Protein AF-A0A4Q3V596-F1 (afdb_monomer_lite)

pLDDT: mean 86.09, std 10.58, range [49.91, 97.44]

Foldseek 3Di:
DPDDPPVPDADLEDEDQWDDALNDTDGDDDDKDWDWACDAPDPPRDTHTRYIYDDDDPVNVVRRVVSVCQCCVVCPHPNNPDDDD

Sequence (85 aa):
MIQVPEQFQFPKDFRQTTWLVNGELREWHGAYADVSSPVSRTDAYSRTHLGQTPVLGEKEALEALDAAVNAYDRGQGEWPTMKVA

Structure (mmCIF, N/CA/C/O backbone):
data_AF-A0A4Q3V596-F1
#
_entry.id   AF-A0A4Q3V596-F1
#
loop_
_atom_site.group_PDB
_atom_site.id
_atom_site.type_symbol
_atom_site.label_atom_id
_atom_site.label_alt_id
_atom_site.label_comp_id
_atom_site.label_asym_id
_atom_site.label_entity_id
_atom_site.label_seq_id
_atom_site.pdbx_PDB_ins_code
_atom_site.Cartn_x
_atom_site.Cartn_y
_atom_site.Cartn_z
_atom_site.occupancy
_ato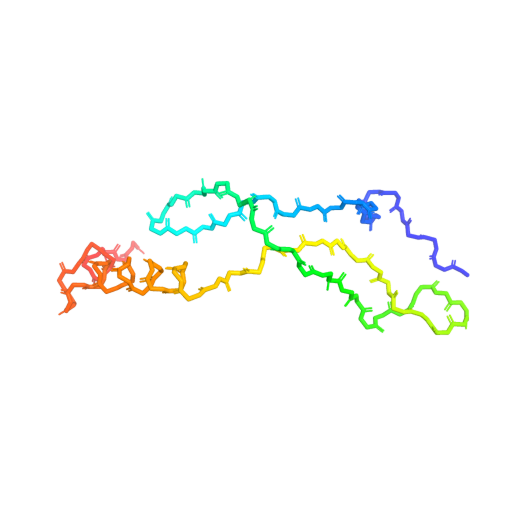m_site.B_iso_or_equiv
_atom_site.auth_seq_id
_atom_site.auth_comp_id
_atom_site.auth_asym_id
_atom_site.auth_atom_id
_atom_site.pdbx_PDB_model_num
ATOM 1 N N . MET A 1 1 ? 24.247 12.206 -24.800 1.00 49.91 1 MET A N 1
ATOM 2 C CA . MET A 1 1 ? 23.664 11.105 -24.006 1.00 49.91 1 MET A CA 1
ATOM 3 C C . MET A 1 1 ? 23.724 11.506 -22.544 1.00 49.91 1 MET A C 1
ATOM 5 O O . MET A 1 1 ? 24.815 11.778 -22.060 1.00 49.91 1 MET A O 1
ATOM 9 N N . ILE A 1 2 ? 22.585 11.640 -21.863 1.00 56.66 2 ILE A N 1
ATOM 10 C CA . ILE A 1 2 ? 22.577 11.959 -20.428 1.00 56.66 2 ILE A CA 1
ATOM 11 C C . ILE A 1 2 ? 22.812 10.643 -19.690 1.00 56.66 2 ILE A C 1
ATOM 13 O O . ILE A 1 2 ? 21.906 9.825 -19.549 1.00 56.66 2 ILE A O 1
ATOM 17 N N . GLN A 1 3 ? 24.058 10.404 -19.298 1.00 70.75 3 GLN A N 1
ATOM 18 C CA . GLN A 1 3 ? 24.438 9.221 -18.540 1.00 70.75 3 GLN A CA 1
ATOM 19 C C . GLN A 1 3 ? 24.047 9.463 -17.078 1.00 70.75 3 GLN A C 1
ATOM 21 O O . GLN A 1 3 ? 24.618 10.319 -16.407 1.00 70.75 3 GLN A O 1
ATOM 26 N N . VAL A 1 4 ? 23.006 8.773 -16.610 1.00 70.81 4 VAL A N 1
ATOM 27 C CA . VAL A 1 4 ? 22.520 8.917 -15.234 1.00 70.81 4 VAL A CA 1
ATOM 28 C C . VAL A 1 4 ? 23.493 8.194 -14.296 1.00 70.81 4 VAL A C 1
ATOM 30 O O . VAL A 1 4 ? 23.748 7.004 -14.521 1.00 70.81 4 VAL A O 1
ATOM 33 N N . PRO A 1 5 ? 24.040 8.877 -13.271 1.00 82.44 5 PRO A N 1
ATOM 34 C CA . PRO A 1 5 ? 24.937 8.251 -12.305 1.00 82.44 5 PRO A CA 1
ATOM 35 C C . PRO A 1 5 ? 24.302 7.010 -11.676 1.00 82.44 5 PRO A C 1
ATOM 37 O O . PRO A 1 5 ? 23.096 6.988 -11.443 1.00 82.44 5 PRO A O 1
ATOM 40 N N . GLU A 1 6 ? 25.114 5.993 -11.390 1.00 76.69 6 GLU A N 1
ATOM 41 C CA . GLU A 1 6 ? 24.670 4.677 -10.902 1.00 76.69 6 GLU A CA 1
ATOM 42 C C . GLU A 1 6 ? 23.762 4.772 -9.666 1.00 76.69 6 GLU A C 1
ATOM 44 O O . GLU A 1 6 ? 22.717 4.135 -9.610 1.00 76.69 6 GLU A O 1
ATOM 49 N N . GLN A 1 7 ? 24.077 5.682 -8.743 1.00 79.38 7 GLN A N 1
ATOM 50 C CA . GLN A 1 7 ? 23.282 5.975 -7.542 1.00 79.38 7 GLN A CA 1
ATOM 51 C C . GLN A 1 7 ? 21.855 6.496 -7.809 1.00 79.38 7 GLN A C 1
ATOM 53 O O . GLN A 1 7 ? 21.018 6.486 -6.913 1.00 79.38 7 GLN A O 1
ATOM 58 N N . PHE A 1 8 ? 21.578 6.985 -9.021 1.00 76.88 8 PHE A N 1
ATOM 59 C CA . PHE A 1 8 ? 20.260 7.460 -9.457 1.00 76.88 8 PHE A CA 1
ATOM 60 C C . PHE A 1 8 ? 19.630 6.524 -10.500 1.00 76.88 8 PHE A C 1
ATOM 62 O O . PHE A 1 8 ? 18.640 6.874 -11.153 1.00 76.88 8 PHE A O 1
ATOM 69 N N . GLN A 1 9 ? 20.225 5.349 -10.717 1.00 73.88 9 GLN A N 1
ATOM 70 C CA . GLN A 1 9 ? 19.623 4.315 -11.541 1.00 73.88 9 GLN A CA 1
ATOM 71 C C . GLN A 1 9 ? 18.589 3.549 -10.723 1.00 73.88 9 GLN A C 1
ATOM 73 O O . GLN A 1 9 ? 18.778 3.257 -9.545 1.00 73.88 9 GLN A O 1
ATOM 78 N N . PHE A 1 10 ? 17.468 3.239 -11.366 1.00 71.62 10 PHE A N 1
ATOM 79 C CA . PHE A 1 10 ? 16.433 2.428 -10.747 1.00 71.62 10 PHE A CA 1
ATOM 80 C C . PHE A 1 10 ? 16.912 0.975 -10.656 1.00 71.62 10 PHE A C 1
ATOM 82 O O . PHE A 1 10 ? 17.549 0.495 -11.603 1.00 71.62 10 PHE A O 1
ATOM 89 N N . PRO A 1 11 ? 16.590 0.254 -9.568 1.00 72.81 11 PRO A N 1
ATOM 90 C CA . PRO A 1 11 ? 16.757 -1.190 -9.539 1.00 72.81 11 PRO A CA 1
ATOM 91 C C . PRO A 1 11 ? 15.937 -1.788 -10.685 1.00 72.81 11 PRO A C 1
ATOM 93 O O . PRO A 1 11 ? 14.752 -1.485 -10.810 1.00 72.81 11 PRO A O 1
ATOM 96 N N . LYS A 1 12 ? 16.562 -2.615 -11.531 1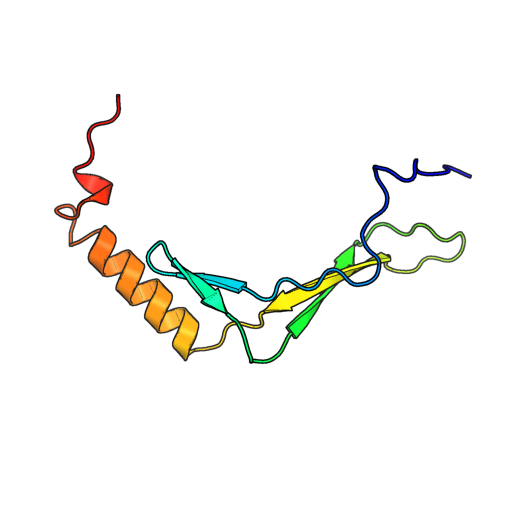.00 69.44 12 LYS A N 1
ATOM 97 C CA . LYS A 1 12 ? 15.905 -3.177 -12.726 1.00 69.44 12 LYS A CA 1
ATOM 98 C C . LYS A 1 12 ? 14.648 -3.988 -12.403 1.00 69.44 12 LYS A C 1
ATOM 100 O O . LYS A 1 12 ? 13.723 -3.979 -13.203 1.00 69.44 12 LYS A O 1
ATOM 105 N N . ASP A 1 13 ? 14.614 -4.608 -11.225 1.00 75.69 13 ASP A N 1
ATOM 106 C CA . ASP A 1 13 ? 13.567 -5.542 -10.807 1.00 75.69 13 ASP A CA 1
ATOM 107 C C . ASP A 1 13 ? 12.959 -5.141 -9.453 1.00 75.69 13 ASP A C 1
ATOM 109 O O . ASP A 1 13 ? 12.749 -5.977 -8.572 1.00 75.69 13 ASP A O 1
ATOM 113 N N . PHE A 1 14 ? 12.715 -3.843 -9.235 1.00 86.81 14 PHE A N 1
ATOM 114 C CA . PHE A 1 14 ? 12.050 -3.413 -8.006 1.00 86.81 14 PHE A CA 1
ATOM 115 C C . PHE A 1 14 ? 10.617 -3.959 -7.954 1.00 86.81 14 PHE A C 1
ATOM 117 O O . PHE A 1 14 ? 9.763 -3.603 -8.767 1.00 86.81 14 PHE A O 1
ATOM 124 N N . ARG A 1 15 ? 10.338 -4.801 -6.960 1.00 90.06 15 ARG A N 1
ATOM 125 C CA . ARG A 1 15 ? 8.998 -5.309 -6.670 1.00 90.06 15 ARG A CA 1
ATOM 126 C C . ARG A 1 15 ? 8.618 -4.922 -5.254 1.00 90.06 15 ARG A C 1
ATOM 128 O O . ARG A 1 15 ? 9.261 -5.346 -4.297 1.00 90.06 15 ARG A O 1
ATOM 135 N N . GLN A 1 16 ? 7.545 -4.154 -5.117 1.00 91.50 16 GLN A N 1
ATOM 136 C CA . GLN A 1 16 ? 6.984 -3.850 -3.810 1.00 91.50 16 GLN A CA 1
ATOM 137 C C . GLN A 1 16 ? 6.200 -5.068 -3.312 1.00 91.50 16 GLN A C 1
ATOM 139 O O . GLN A 1 16 ? 5.084 -5.310 -3.751 1.00 91.50 16 GLN A O 1
ATOM 144 N N . THR A 1 17 ? 6.781 -5.857 -2.413 1.00 94.00 17 THR A N 1
ATOM 145 C CA . THR A 1 17 ? 6.176 -7.101 -1.905 1.00 94.00 17 THR A CA 1
ATOM 146 C C . THR A 1 17 ? 5.253 -6.897 -0.712 1.00 94.00 17 THR A C 1
ATOM 148 O O . THR A 1 17 ? 4.682 -7.866 -0.226 1.00 94.00 17 THR A O 1
ATOM 151 N N . THR A 1 18 ? 5.085 -5.664 -0.237 1.00 95.69 18 THR A N 1
ATOM 152 C CA . THR A 1 18 ? 4.260 -5.352 0.931 1.00 95.69 18 THR A CA 1
ATOM 153 C C . THR A 1 18 ? 3.254 -4.247 0.649 1.00 95.69 18 THR A C 1
ATOM 155 O O . THR A 1 18 ? 3.419 -3.416 -0.251 1.00 95.69 18 THR A O 1
ATOM 158 N N . TRP A 1 19 ? 2.192 -4.232 1.442 1.00 95.00 19 TRP A N 1
ATOM 159 C CA . TRP A 1 19 ? 1.181 -3.185 1.447 1.00 95.00 19 TRP A CA 1
ATOM 160 C C . TRP A 1 19 ? 0.881 -2.772 2.888 1.00 95.00 19 TRP A C 1
ATOM 162 O O . TRP A 1 19 ? 1.052 -3.560 3.815 1.00 95.00 19 TRP A O 1
ATOM 172 N N . LEU A 1 20 ? 0.505 -1.510 3.081 1.00 95.12 20 LEU A N 1
ATOM 173 C CA . LEU A 1 20 ? 0.244 -0.936 4.398 1.00 95.12 20 LEU A CA 1
ATOM 174 C C . LEU A 1 20 ? -1.261 -0.925 4.656 1.00 95.12 20 LEU A C 1
ATOM 176 O O . LEU A 1 20 ? -2.005 -0.306 3.897 1.00 95.12 20 LEU A O 1
ATOM 180 N N . VAL A 1 21 ? -1.694 -1.546 5.749 1.00 96.19 21 VAL A N 1
ATOM 181 C CA . VAL A 1 21 ? -3.083 -1.485 6.211 1.00 96.19 21 VAL A CA 1
ATOM 182 C C . VAL A 1 21 ? -3.124 -1.482 7.726 1.00 96.19 21 VAL A C 1
ATOM 184 O O . VAL A 1 21 ? -2.366 -2.198 8.371 1.00 96.19 21 VAL A O 1
ATOM 187 N N . ASN A 1 22 ? -3.992 -0.650 8.302 1.00 93.25 22 ASN A N 1
ATOM 188 C CA . ASN A 1 22 ? -4.168 -0.552 9.752 1.00 93.25 22 ASN A CA 1
ATOM 189 C C . ASN A 1 22 ? -2.853 -0.340 10.541 1.00 93.25 22 ASN A C 1
ATOM 191 O O . ASN A 1 22 ? -2.665 -0.903 11.613 1.00 93.25 22 ASN A O 1
ATOM 195 N N . GLY A 1 23 ? -1.912 0.429 9.981 1.00 93.56 23 GLY A N 1
ATOM 196 C CA . GLY A 1 23 ? -0.602 0.676 10.598 1.00 93.56 23 GLY A CA 1
ATOM 197 C C . GLY A 1 23 ? 0.422 -0.459 10.453 1.00 93.56 23 GLY A C 1
ATOM 198 O O . GLY A 1 23 ? 1.532 -0.331 10.963 1.00 93.56 23 GLY A O 1
ATOM 199 N N . GLU A 1 24 ? 0.101 -1.534 9.731 1.00 95.12 24 GLU A N 1
ATOM 200 C CA . GLU A 1 24 ? 0.967 -2.702 9.554 1.00 95.12 24 GLU A CA 1
ATOM 201 C C . GLU A 1 24 ? 1.384 -2.887 8.092 1.00 95.12 24 GLU A C 1
ATOM 203 O O . GLU A 1 24 ? 0.556 -2.825 7.181 1.00 95.12 24 GLU A O 1
ATOM 208 N N . LEU A 1 25 ? 2.670 -3.166 7.863 1.00 95.69 25 LEU A N 1
ATOM 209 C CA . LEU A 1 25 ? 3.153 -3.639 6.566 1.00 95.69 25 LEU A CA 1
ATOM 210 C C . LEU A 1 25 ? 2.917 -5.145 6.464 1.00 95.69 25 LEU A C 1
ATOM 212 O O . LEU A 1 25 ? 3.555 -5.928 7.166 1.00 95.69 25 LEU A O 1
ATOM 216 N N . ARG A 1 26 ? 2.013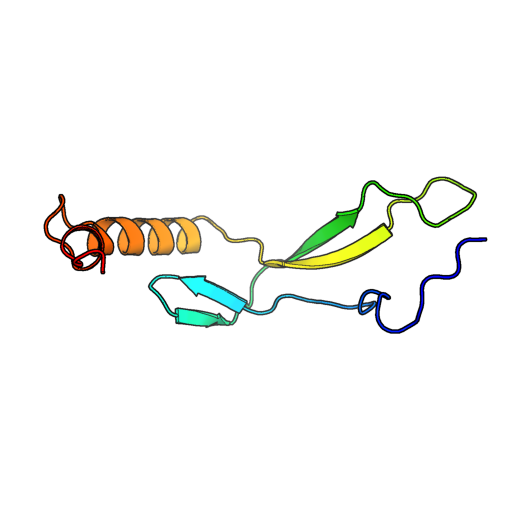 -5.543 5.573 1.00 94.88 26 ARG A N 1
ATOM 217 C CA . ARG A 1 26 ? 1.658 -6.940 5.317 1.00 94.88 26 ARG A CA 1
ATOM 218 C C . ARG A 1 26 ? 2.272 -7.418 4.013 1.00 94.88 26 ARG A C 1
ATOM 220 O O . ARG A 1 26 ? 2.356 -6.663 3.044 1.00 94.88 26 ARG A O 1
ATOM 227 N N . GLU A 1 27 ? 2.684 -8.679 3.978 1.00 95.38 27 GLU A N 1
ATOM 228 C CA . GLU A 1 27 ? 3.197 -9.309 2.762 1.00 95.38 27 GLU A CA 1
ATOM 229 C C . GLU A 1 27 ? 2.079 -9.543 1.741 1.00 95.38 27 GLU A C 1
ATOM 231 O O . GLU A 1 27 ? 0.981 -10.003 2.065 1.00 95.38 27 GLU A O 1
ATOM 236 N N . TRP A 1 28 ? 2.372 -9.231 0.483 1.00 95.06 28 TRP A N 1
ATOM 237 C CA . TRP A 1 28 ? 1.477 -9.402 -0.647 1.00 95.06 28 TRP A CA 1
ATOM 238 C C . TRP A 1 28 ? 1.850 -10.645 -1.450 1.00 95.06 28 TRP A C 1
ATOM 240 O O . TRP A 1 28 ? 2.994 -10.803 -1.867 1.00 95.06 28 TRP A O 1
ATOM 250 N N . HIS A 1 29 ? 0.854 -11.491 -1.708 1.00 91.38 29 HIS A N 1
ATOM 251 C CA . HIS A 1 29 ? 1.015 -12.761 -2.424 1.00 91.38 29 HIS A CA 1
ATOM 252 C C . HIS A 1 29 ? 0.136 -12.856 -3.685 1.00 91.38 29 HIS A C 1
ATOM 254 O O . HIS A 1 29 ? 0.069 -13.907 -4.318 1.00 91.38 29 HIS A O 1
ATOM 260 N N . GLY A 1 30 ? -0.573 -11.778 -4.031 1.00 92.19 30 GLY A N 1
ATOM 261 C CA . GLY A 1 30 ? -1.488 -11.733 -5.168 1.00 92.19 30 GLY A CA 1
ATOM 262 C C . GLY A 1 30 ? -0.836 -11.245 -6.462 1.00 92.19 30 GLY A C 1
ATOM 263 O O . GLY A 1 30 ? 0.379 -11.303 -6.650 1.00 92.19 30 GLY A O 1
ATOM 264 N N . ALA A 1 31 ? -1.668 -10.736 -7.372 1.00 94.00 31 ALA A N 1
ATOM 265 C CA . ALA A 1 31 ? -1.211 -10.199 -8.648 1.00 94.00 31 ALA A CA 1
ATOM 266 C C . ALA A 1 31 ? -0.407 -8.902 -8.470 1.00 94.00 31 ALA A C 1
ATOM 268 O O . ALA A 1 31 ? -0.623 -8.138 -7.527 1.00 94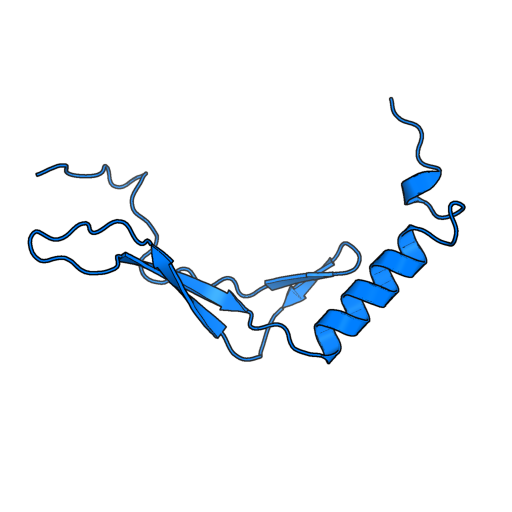.00 31 ALA A O 1
ATOM 269 N N . TYR A 1 32 ? 0.497 -8.644 -9.410 1.00 94.69 32 TYR A N 1
ATOM 270 C CA . TYR A 1 32 ? 1.272 -7.410 -9.487 1.00 94.69 32 TYR A CA 1
ATOM 271 C C . TYR A 1 32 ? 0.973 -6.686 -10.798 1.00 94.69 32 TYR A C 1
ATOM 273 O O . TYR A 1 32 ? 0.714 -7.325 -11.817 1.00 94.69 32 TYR A O 1
ATOM 281 N N . ALA A 1 33 ? 1.030 -5.358 -10.766 1.00 93.19 33 ALA A N 1
ATOM 282 C CA . ALA A 1 33 ? 0.928 -4.502 -11.938 1.00 93.19 33 ALA A CA 1
ATOM 283 C C . ALA A 1 33 ? 2.286 -3.871 -12.246 1.00 93.19 33 ALA A C 1
ATOM 285 O O . ALA A 1 33 ? 2.991 -3.426 -11.338 1.00 93.19 33 ALA A O 1
ATOM 286 N N . ASP A 1 34 ? 2.628 -3.811 -13.532 1.00 92.06 34 ASP A N 1
ATOM 287 C CA . ASP A 1 34 ? 3.841 -3.149 -13.999 1.00 92.06 34 ASP A CA 1
ATOM 288 C C . ASP A 1 34 ? 3.693 -1.627 -13.934 1.00 92.06 34 ASP A C 1
ATOM 290 O O . ASP A 1 34 ? 2.750 -1.036 -14.465 1.00 92.06 34 ASP A O 1
ATOM 294 N N . VAL A 1 35 ? 4.690 -0.977 -13.344 1.00 89.81 35 VAL A N 1
ATOM 295 C CA . VAL A 1 35 ? 4.810 0.476 -13.282 1.00 89.81 35 VAL A CA 1
ATOM 296 C C . VAL A 1 35 ? 5.820 0.920 -14.326 1.00 89.81 35 VAL A C 1
ATOM 298 O O . VAL A 1 35 ? 6.973 0.492 -14.342 1.00 89.81 35 VAL A O 1
ATOM 301 N N . SER A 1 36 ? 5.380 1.799 -15.222 1.00 88.00 36 SER A N 1
ATOM 302 C CA . SER A 1 36 ? 6.209 2.335 -16.300 1.00 88.00 36 SER A CA 1
ATOM 303 C C . SER A 1 36 ? 6.178 3.859 -16.304 1.00 88.00 36 SER A C 1
ATOM 305 O O . SER A 1 36 ? 5.109 4.462 -16.226 1.00 88.00 36 SER A O 1
ATOM 307 N N . SER A 1 37 ? 7.344 4.486 -16.446 1.00 83.44 37 SER A N 1
ATOM 308 C CA . SER A 1 37 ? 7.464 5.932 -16.620 1.00 83.44 37 SER A CA 1
ATOM 309 C C . SER A 1 37 ? 7.089 6.341 -18.049 1.00 83.44 37 SER A C 1
ATOM 311 O O . SER A 1 37 ? 7.538 5.693 -19.003 1.00 83.44 37 SER A O 1
ATOM 313 N N . PRO A 1 38 ? 6.333 7.441 -18.237 1.00 83.06 38 PRO A N 1
ATOM 314 C CA . PRO A 1 38 ? 6.097 8.010 -19.5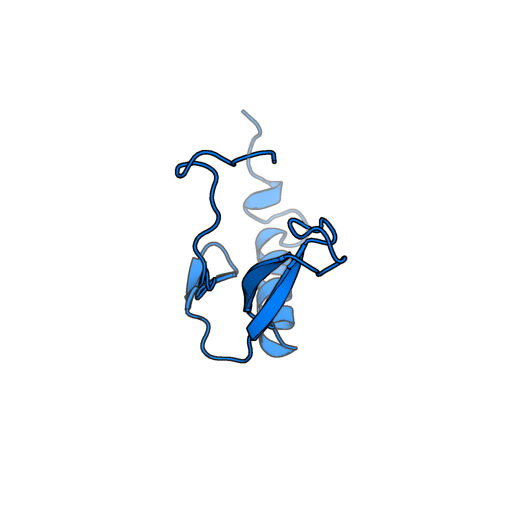63 1.00 83.06 38 PRO A CA 1
ATOM 315 C C . PRO A 1 38 ? 7.366 8.620 -20.180 1.00 83.06 38 PRO A C 1
ATOM 317 O O . PRO A 1 38 ? 7.392 8.878 -21.385 1.00 83.06 38 PRO A O 1
ATOM 320 N N . VAL A 1 39 ? 8.410 8.852 -19.372 1.00 81.56 39 VAL A N 1
ATOM 321 C CA . VAL A 1 39 ? 9.704 9.368 -19.825 1.00 81.56 39 VAL A CA 1
ATOM 322 C C . VAL A 1 39 ? 10.488 8.248 -20.512 1.00 81.56 39 VAL A C 1
ATOM 324 O O . VAL A 1 39 ? 10.814 7.227 -19.897 1.00 81.56 39 VAL A O 1
ATOM 327 N N . SER A 1 40 ? 10.814 8.467 -21.786 1.00 74.88 40 SER A N 1
ATOM 328 C CA . SER A 1 40 ? 11.691 7.587 -22.561 1.00 74.88 40 SER A CA 1
ATOM 329 C C . SER A 1 40 ? 13.153 7.920 -22.297 1.00 74.88 40 SER A C 1
ATOM 331 O O . SER A 1 40 ? 13.545 9.087 -22.303 1.00 74.88 40 SER A O 1
ATOM 333 N N . ARG A 1 41 ? 13.965 6.881 -22.091 1.00 67.31 41 ARG A N 1
ATOM 334 C CA . ARG A 1 41 ? 15.433 6.974 -22.009 1.00 67.31 41 ARG A CA 1
ATOM 335 C C . ARG A 1 41 ? 16.139 6.510 -23.287 1.00 67.31 41 ARG A C 1
ATOM 337 O O . ARG A 1 41 ? 17.361 6.577 -23.355 1.00 67.31 41 ARG A O 1
ATOM 344 N N . THR A 1 42 ? 15.386 6.030 -24.274 1.00 72.81 42 THR A N 1
ATOM 345 C CA . THR A 1 42 ? 15.887 5.519 -25.555 1.00 72.81 42 THR A CA 1
ATOM 346 C C . THR A 1 42 ? 15.642 6.520 -26.685 1.00 72.81 42 THR A C 1
ATOM 348 O O . THR A 1 42 ? 14.665 7.271 -26.636 1.00 72.81 42 THR A O 1
ATOM 351 N N . ASP A 1 43 ? 16.509 6.506 -27.707 1.00 67.94 43 ASP A N 1
ATOM 352 C CA . ASP A 1 43 ? 16.401 7.372 -28.897 1.00 67.94 43 ASP A CA 1
ATOM 353 C C . ASP A 1 43 ? 15.109 7.109 -29.694 1.00 67.94 43 ASP A C 1
ATOM 355 O O . ASP A 1 43 ? 14.469 8.037 -30.185 1.00 67.94 43 ASP A O 1
ATOM 359 N N . ALA A 1 44 ? 14.680 5.845 -29.769 1.00 76.06 44 ALA A N 1
ATOM 360 C CA . ALA A 1 44 ? 13.324 5.474 -30.166 1.00 76.06 44 ALA A CA 1
ATOM 361 C C . ALA A 1 44 ? 12.423 5.488 -28.926 1.00 76.06 44 ALA A C 1
ATOM 363 O O . ALA A 1 44 ? 12.783 4.893 -27.914 1.00 76.06 44 ALA A O 1
ATOM 364 N N . TYR A 1 45 ? 11.265 6.147 -28.980 1.00 73.25 45 TYR A N 1
ATOM 365 C CA . TYR A 1 45 ? 10.385 6.285 -27.816 1.00 73.25 45 TYR A CA 1
ATOM 366 C C . TYR A 1 45 ? 9.967 4.920 -27.247 1.00 73.25 45 TYR A C 1
ATOM 368 O O . TYR A 1 45 ? 9.275 4.147 -27.910 1.00 73.25 45 TYR A O 1
ATOM 376 N N . SER A 1 46 ? 10.357 4.641 -26.002 1.00 75.44 46 SER A N 1
ATOM 377 C CA . SER A 1 46 ? 9.882 3.484 -25.243 1.00 75.44 46 SER A CA 1
ATOM 378 C C . SER A 1 46 ? 9.625 3.878 -23.790 1.00 75.44 46 SER A C 1
ATOM 380 O O . SER A 1 46 ? 10.317 4.728 -23.228 1.00 75.44 46 SER A O 1
ATOM 382 N N . ARG A 1 47 ? 8.592 3.298 -23.171 1.00 78.38 47 ARG A N 1
ATOM 383 C CA . ARG A 1 47 ? 8.320 3.539 -21.749 1.00 78.38 47 ARG A CA 1
ATOM 384 C C . ARG A 1 47 ? 9.404 2.871 -20.909 1.00 78.38 47 ARG A C 1
ATOM 386 O O . ARG A 1 47 ? 9.730 1.708 -21.128 1.00 78.38 47 ARG A O 1
ATOM 393 N N . THR A 1 48 ? 9.926 3.594 -19.924 1.00 81.00 48 THR A N 1
ATOM 394 C CA . THR A 1 48 ? 10.929 3.042 -19.007 1.00 81.00 48 THR A CA 1
ATOM 395 C C . THR A 1 48 ? 10.218 2.227 -17.927 1.00 81.00 48 THR A C 1
ATOM 397 O O . THR A 1 48 ? 9.467 2.801 -17.140 1.00 81.00 48 THR A O 1
ATOM 400 N N . HIS A 1 49 ? 10.440 0.913 -17.874 1.00 85.12 49 HIS A N 1
ATOM 401 C CA . HIS A 1 49 ? 9.941 0.073 -16.780 1.00 85.12 49 HIS A CA 1
ATOM 402 C C . HIS A 1 49 ? 10.618 0.475 -15.460 1.00 85.12 49 HIS A C 1
ATOM 404 O O . HIS A 1 49 ? 11.839 0.628 -15.417 1.00 85.12 49 HIS A O 1
ATOM 410 N N . LEU A 1 50 ? 9.821 0.692 -14.411 1.00 85.94 50 LEU A N 1
ATOM 411 C CA . LEU A 1 50 ? 10.293 1.114 -13.088 1.00 85.94 50 LEU A CA 1
ATOM 412 C C . LEU A 1 50 ? 10.198 0.005 -12.038 1.00 85.94 50 LEU A C 1
ATOM 414 O O . LEU A 1 50 ? 10.898 0.075 -11.032 1.00 85.94 50 LEU A O 1
ATOM 418 N N . GLY A 1 51 ? 9.326 -0.981 -12.246 1.00 89.44 51 GLY A N 1
ATOM 419 C CA . GLY A 1 51 ? 9.101 -2.062 -11.298 1.00 89.44 51 GLY A CA 1
ATOM 420 C C . GLY A 1 51 ? 7.647 -2.511 -11.255 1.00 89.44 51 GLY A C 1
ATOM 421 O O . GLY A 1 51 ? 6.879 -2.267 -12.186 1.00 89.44 51 GLY A O 1
ATOM 422 N N . GLN A 1 52 ? 7.269 -3.157 -10.153 1.00 92.62 52 GLN A N 1
ATOM 423 C CA . GLN A 1 52 ? 5.956 -3.773 -9.971 1.00 92.62 52 GLN A CA 1
ATOM 424 C C . GLN A 1 52 ? 5.347 -3.458 -8.602 1.00 92.62 52 GLN A C 1
ATOM 426 O O . GLN A 1 52 ? 6.047 -3.477 -7.585 1.00 92.62 52 GLN A O 1
ATOM 431 N N . THR A 1 53 ? 4.032 -3.235 -8.564 1.00 94.19 53 THR A N 1
ATOM 432 C CA . THR A 1 53 ? 3.273 -2.964 -7.330 1.00 94.19 53 THR A CA 1
ATOM 433 C C . THR A 1 53 ? 2.139 -3.968 -7.127 1.00 94.19 53 THR A C 1
ATOM 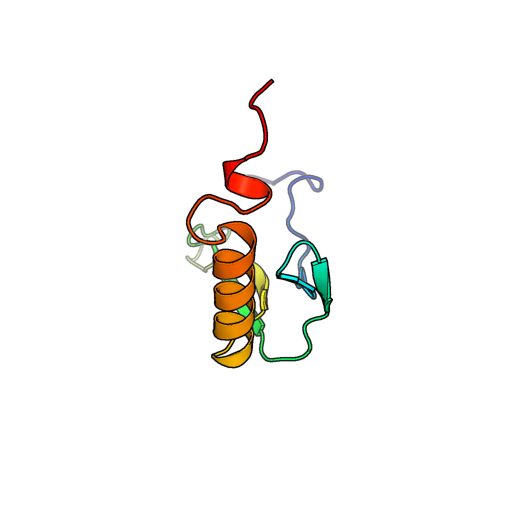435 O O . THR A 1 53 ? 1.600 -4.466 -8.118 1.00 94.19 53 THR A O 1
ATOM 438 N N . PRO A 1 54 ? 1.734 -4.256 -5.876 1.00 95.00 54 PRO A N 1
ATOM 439 C CA . PRO A 1 54 ? 0.570 -5.086 -5.577 1.00 95.00 54 PRO A CA 1
ATOM 440 C C . PRO A 1 54 ? -0.704 -4.585 -6.262 1.00 95.00 54 PRO A C 1
ATOM 442 O O . PRO A 1 54 ? -0.980 -3.385 -6.257 1.00 95.00 54 PRO A O 1
ATOM 445 N N . VAL A 1 55 ? -1.504 -5.499 -6.811 1.00 95.50 55 VAL A N 1
ATOM 446 C CA . VAL A 1 55 ? -2.866 -5.211 -7.286 1.00 95.50 55 VAL A CA 1
ATOM 447 C C . VAL A 1 55 ? -3.839 -5.561 -6.174 1.00 95.50 55 VAL A C 1
ATOM 449 O O . VAL A 1 55 ? -4.294 -6.697 -6.076 1.00 95.50 55 VAL A O 1
ATOM 452 N N . LEU A 1 56 ? -4.133 -4.583 -5.322 1.00 93.75 56 LEU A N 1
ATOM 453 C CA . LEU A 1 56 ? -5.073 -4.757 -4.218 1.00 93.75 56 LEU A CA 1
ATOM 454 C C . LEU A 1 56 ? -6.492 -4.974 -4.761 1.00 93.75 56 LEU A C 1
ATOM 456 O O . LEU A 1 56 ? -6.930 -4.259 -5.666 1.00 93.75 56 LEU A O 1
ATOM 460 N N . GLY A 1 57 ? -7.180 -5.983 -4.230 1.00 93.06 57 GLY A N 1
ATOM 461 C CA . GLY A 1 57 ? -8.522 -6.365 -4.644 1.00 93.06 57 GLY A CA 1
ATOM 462 C C . GLY A 1 57 ? -9.604 -5.839 -3.705 1.00 93.06 57 GLY A C 1
ATOM 463 O O . GLY A 1 57 ? -9.373 -4.995 -2.840 1.00 93.06 57 GLY A O 1
ATOM 464 N N . GLU A 1 58 ? -10.813 -6.374 -3.876 1.00 95.88 58 GLU A N 1
ATOM 465 C CA . GLU A 1 58 ? -11.983 -6.030 -3.060 1.00 95.88 58 GLU A CA 1
ATOM 466 C C . GLU A 1 58 ? -11.734 -6.260 -1.566 1.00 95.88 58 GLU A C 1
ATOM 468 O O . GLU A 1 58 ? -12.049 -5.403 -0.744 1.00 95.88 58 GLU A O 1
ATOM 473 N N . LYS A 1 59 ? -11.116 -7.392 -1.215 1.00 94.12 59 LYS A N 1
ATOM 474 C CA . LYS A 1 59 ? -10.846 -7.759 0.175 1.00 94.12 59 LYS A CA 1
ATOM 475 C C . LYS A 1 59 ? -9.932 -6.740 0.855 1.00 94.12 59 LYS A C 1
ATOM 477 O O . LYS A 1 59 ? -10.260 -6.241 1.926 1.00 94.12 59 LYS A O 1
ATOM 482 N N . GLU A 1 60 ? -8.812 -6.404 0.223 1.00 95.00 60 GLU A N 1
ATOM 483 C CA . GLU A 1 60 ? -7.849 -5.450 0.775 1.00 95.00 60 GLU A CA 1
ATOM 484 C C . GLU A 1 60 ? -8.438 -4.038 0.858 1.00 95.00 60 GLU A C 1
ATOM 486 O O . GLU A 1 60 ? -8.148 -3.301 1.801 1.00 95.00 60 GLU A O 1
ATOM 491 N N . ALA A 1 61 ? -9.303 -3.671 -0.093 1.00 94.69 61 ALA A N 1
ATOM 492 C CA . ALA A 1 61 ? -10.028 -2.407 -0.060 1.00 94.69 61 ALA A CA 1
ATOM 493 C C . ALA A 1 61 ? -11.006 -2.328 1.125 1.00 94.69 61 ALA A C 1
ATOM 495 O O . ALA A 1 61 ? -11.070 -1.292 1.788 1.00 94.69 61 ALA A O 1
ATOM 496 N N . LEU A 1 62 ? -11.732 -3.412 1.422 1.00 97.44 62 LEU A N 1
ATOM 497 C CA . LEU A 1 62 ? -12.615 -3.488 2.590 1.00 97.44 62 LEU A CA 1
ATOM 498 C C . LEU A 1 62 ? -11.822 -3.452 3.903 1.00 97.44 62 LEU A C 1
ATOM 500 O O . LEU A 1 62 ? -12.187 -2.703 4.803 1.00 97.44 62 LEU A O 1
ATOM 504 N N . GLU A 1 63 ? -10.695 -4.165 3.994 1.00 96.12 63 GLU A N 1
ATOM 505 C CA . GLU A 1 63 ? -9.815 -4.107 5.173 1.00 96.12 63 GLU A CA 1
ATOM 506 C C . GLU A 1 63 ? -9.278 -2.687 5.422 1.00 96.12 63 GLU A C 1
ATOM 508 O O . GLU A 1 63 ? -9.249 -2.214 6.560 1.00 96.12 63 GLU A O 1
ATOM 513 N N . ALA A 1 64 ? -8.873 -1.982 4.362 1.00 96.00 64 ALA A N 1
ATOM 514 C CA . ALA A 1 64 ? -8.424 -0.597 4.461 1.00 96.00 64 ALA A CA 1
ATOM 515 C C . ALA A 1 64 ? -9.556 0.357 4.870 1.00 96.00 64 ALA A C 1
ATOM 517 O O . ALA A 1 64 ? -9.324 1.287 5.647 1.00 96.00 64 ALA A O 1
ATOM 518 N N . LEU A 1 65 ? -10.776 0.120 4.379 1.00 96.31 65 LEU A N 1
ATOM 519 C CA . LEU A 1 65 ? -11.956 0.889 4.760 1.00 96.31 65 LEU A CA 1
ATOM 520 C C . LEU A 1 65 ? -12.284 0.702 6.243 1.00 96.31 65 LEU A C 1
ATOM 522 O O . LEU A 1 65 ? -12.432 1.696 6.952 1.00 96.31 65 LEU A O 1
ATOM 526 N N . ASP A 1 66 ? -12.348 -0.540 6.718 1.00 96.06 66 ASP A N 1
ATOM 527 C CA . ASP A 1 66 ? -12.625 -0.848 8.122 1.00 96.06 66 ASP A CA 1
ATOM 528 C C . ASP A 1 66 ? -11.568 -0.227 9.042 1.00 96.06 66 ASP A C 1
ATOM 530 O O . ASP A 1 66 ? -11.905 0.393 10.052 1.00 96.06 66 ASP A O 1
ATOM 534 N N . ALA A 1 67 ? -10.289 -0.307 8.663 1.00 95.06 67 ALA A N 1
ATOM 535 C CA . ALA A 1 67 ? -9.203 0.342 9.393 1.00 95.06 67 ALA A CA 1
ATOM 536 C C . ALA A 1 67 ? -9.395 1.866 9.478 1.00 95.06 67 ALA A C 1
ATOM 538 O O . ALA A 1 67 ? -9.261 2.450 10.553 1.00 95.06 67 ALA A O 1
ATOM 539 N N . ALA A 1 68 ? -9.753 2.516 8.367 1.00 94.62 68 ALA A N 1
ATOM 540 C CA . ALA A 1 68 ? -9.994 3.956 8.336 1.00 94.62 68 ALA A CA 1
ATOM 541 C C . ALA A 1 68 ? -11.222 4.364 9.168 1.00 94.62 68 ALA A C 1
ATOM 543 O O . ALA A 1 68 ? -11.176 5.363 9.891 1.00 94.62 68 ALA A O 1
ATOM 544 N N . VAL A 1 69 ? -12.307 3.585 9.103 1.00 95.00 69 VAL A N 1
ATOM 545 C CA . VAL A 1 69 ? -13.522 3.806 9.901 1.00 95.00 69 VAL A CA 1
ATOM 546 C C . VAL A 1 69 ? -13.217 3.685 11.391 1.00 95.00 69 VAL A C 1
ATOM 548 O O . VAL A 1 69 ? -13.622 4.560 12.154 1.00 95.00 69 VAL A O 1
ATOM 551 N N . ASN A 1 70 ? -12.463 2.662 11.796 1.00 93.06 70 ASN A N 1
ATOM 552 C CA . ASN A 1 70 ? -12.079 2.445 13.191 1.00 93.06 70 ASN A CA 1
ATOM 553 C C . ASN A 1 70 ? -11.102 3.512 13.700 1.00 93.06 70 ASN A C 1
ATOM 555 O O . ASN A 1 70 ? -11.237 3.979 14.824 1.00 93.06 70 ASN A O 1
ATOM 559 N N . ALA A 1 71 ? -10.145 3.949 12.876 1.00 92.19 71 ALA A N 1
ATOM 560 C CA . ALA A 1 71 ? -9.221 5.018 13.252 1.00 92.19 71 ALA A CA 1
ATOM 561 C C . ALA A 1 71 ? -9.937 6.365 13.453 1.00 92.19 71 ALA A C 1
ATOM 563 O O . ALA A 1 71 ? -9.528 7.170 14.291 1.00 92.19 71 ALA A O 1
ATOM 564 N N . TYR A 1 72 ? -11.004 6.618 12.688 1.00 92.69 72 TYR A N 1
ATOM 565 C CA . TYR A 1 72 ? -11.832 7.811 12.837 1.00 92.69 72 TYR A CA 1
ATOM 566 C C . TYR A 1 72 ? -12.830 7.698 13.997 1.00 92.69 72 TYR A C 1
ATOM 568 O O . TYR A 1 72 ? -13.032 8.673 14.719 1.00 92.69 72 TYR A O 1
ATOM 576 N N . ASP A 1 73 ? -13.482 6.543 14.143 1.00 93.25 73 ASP A N 1
ATOM 577 C CA . ASP A 1 73 ? -14.504 6.228 15.151 1.00 93.25 73 ASP A CA 1
ATOM 578 C C . ASP A 1 73 ? -15.474 7.394 15.421 1.00 93.25 73 ASP A C 1
ATOM 580 O O . ASP A 1 73 ? -15.589 7.929 16.522 1.00 93.25 73 ASP A O 1
ATOM 584 N N . ARG A 1 74 ? -16.125 7.886 14.357 1.00 89.75 74 ARG A N 1
ATOM 585 C CA . ARG A 1 74 ? -17.075 9.021 14.411 1.00 89.75 74 ARG A CA 1
ATOM 586 C C . ARG A 1 74 ? -16.499 10.292 15.064 1.00 89.75 74 ARG A C 1
ATOM 588 O O . ARG A 1 74 ? -17.231 11.055 15.692 1.00 89.75 74 ARG A O 1
ATOM 595 N N . GLY A 1 75 ? -15.199 10.529 14.903 1.00 87.50 75 GLY A N 1
ATOM 596 C CA . GLY A 1 75 ? -14.488 11.666 15.490 1.00 87.50 75 GLY A CA 1
ATOM 597 C C . GLY A 1 75 ? -13.995 11.434 16.921 1.00 87.50 75 GLY A C 1
ATOM 598 O O . GLY A 1 75 ? -13.470 12.366 17.522 1.00 87.50 75 GLY A O 1
ATOM 599 N N . GLN A 1 76 ? -14.157 10.226 17.462 1.00 88.56 76 GLN A N 1
ATOM 600 C CA . GLN A 1 76 ? -13.716 9.840 18.808 1.00 88.56 76 GLN A CA 1
ATOM 601 C C . GLN A 1 76 ? -12.505 8.899 18.787 1.00 88.56 76 GLN A C 1
ATOM 603 O O . GLN A 1 76 ? -11.976 8.569 19.845 1.00 88.56 76 GLN A O 1
ATOM 608 N N . GLY A 1 77 ? -12.046 8.498 17.600 1.00 86.25 77 GLY A N 1
ATOM 609 C CA . GLY A 1 77 ? -10.908 7.600 17.451 1.00 86.25 77 GLY A CA 1
ATOM 610 C C . GLY A 1 77 ? -9.586 8.240 17.863 1.00 86.25 77 GLY A C 1
ATOM 611 O O . GLY A 1 77 ? -9.486 9.455 18.071 1.00 86.25 77 GLY A O 1
ATOM 612 N N . GLU A 1 78 ? -8.536 7.425 17.941 1.00 84.44 78 GLU A N 1
ATOM 613 C CA . GLU A 1 78 ? -7.203 7.904 18.321 1.00 84.44 78 GLU A CA 1
ATOM 614 C C . GLU A 1 78 ? -6.708 8.999 17.368 1.00 84.44 78 GLU A C 1
ATOM 616 O O . GLU A 1 78 ? -6.219 10.029 17.817 1.00 84.44 78 GLU A O 1
ATOM 621 N N . TRP A 1 79 ? -6.914 8.839 16.058 1.00 88.62 79 TRP A N 1
ATOM 622 C CA . TRP A 1 79 ? -6.462 9.812 15.062 1.00 88.62 79 TRP A CA 1
ATOM 623 C C . TRP A 1 79 ? -7.084 11.217 15.219 1.00 88.62 79 TRP A C 1
ATOM 625 O O . TRP A 1 79 ? -6.329 12.186 15.295 1.00 88.62 79 TRP A O 1
ATOM 635 N N . PRO A 1 80 ? -8.422 11.396 15.290 1.00 86.88 80 PRO A N 1
ATOM 636 C CA . PRO A 1 80 ? -9.022 12.724 15.454 1.00 86.88 80 PRO A CA 1
ATOM 637 C C . PRO A 1 80 ? -8.847 13.332 16.853 1.00 86.88 80 PRO A C 1
ATOM 639 O O . PRO A 1 80 ? -9.002 14.544 17.002 1.00 86.88 80 PRO A O 1
ATOM 642 N N . THR A 1 81 ? -8.553 12.524 17.877 1.00 86.62 81 THR A N 1
ATOM 643 C CA . THR A 1 81 ? -8.378 12.998 19.263 1.00 86.62 81 THR A CA 1
ATOM 644 C C . THR A 1 81 ? -6.918 13.260 19.638 1.00 86.62 81 THR A C 1
ATOM 646 O O . THR A 1 81 ? -6.648 13.867 20.680 1.00 86.62 81 THR A O 1
ATOM 649 N N . MET A 1 82 ? -5.967 12.859 18.787 1.00 86.50 82 MET A N 1
ATOM 650 C CA . MET A 1 82 ? -4.557 13.201 18.939 1.00 86.50 82 MET A CA 1
ATOM 651 C C . MET A 1 82 ? -4.373 14.720 18.977 1.00 86.50 82 MET A C 1
ATOM 653 O O . MET A 1 82 ? -4.831 15.463 18.108 1.00 86.50 82 MET A O 1
ATOM 657 N N . LYS A 1 83 ? -3.661 15.195 20.002 1.00 77.56 83 LYS A N 1
ATOM 658 C CA . LYS A 1 83 ? -3.285 16.605 20.098 1.00 77.56 83 LYS A CA 1
ATOM 659 C C . LYS A 1 83 ? -2.206 16.906 19.066 1.00 77.56 83 LYS A C 1
ATOM 661 O O . LYS A 1 83 ? -1.194 16.212 19.008 1.00 77.56 83 LYS A O 1
ATOM 666 N N . VAL A 1 84 ? -2.408 17.970 18.298 1.00 73.69 84 VAL A N 1
ATOM 667 C CA . VAL A 1 84 ? -1.349 18.563 17.478 1.00 73.69 84 VAL A CA 1
ATOM 668 C C . VAL A 1 84 ? -0.370 19.255 18.431 1.00 73.69 84 VAL A C 1
ATOM 670 O O . VAL A 1 84 ? -0.806 20.026 19.289 1.00 73.69 84 VAL A O 1
ATOM 673 N N . ALA A 1 85 ? 0.914 18.907 18.333 1.00 54.12 85 ALA A N 1
ATOM 674 C CA . ALA A 1 85 ? 1.995 19.512 19.114 1.00 54.12 85 ALA A CA 1
ATOM 675 C C . ALA A 1 85 ? 2.362 20.909 18.596 1.00 54.12 85 ALA A C 1
ATOM 677 O O . ALA A 1 85 ? 2.285 21.115 17.362 1.00 54.12 85 ALA A O 1
#

Secondary structure (DSSP, 8-state):
-----GGGSPPTT-B--EEEETTEEEE--S-EEEEEESS--SSS---EEEEEEE---HHHHHHHHHHHHHHHGGGTSHHHHSPP-

Radius of gyration: 19.06 Å; chains: 1; bounding box: 42×32×50 Å